Protein AF-A0A327J446-F1 (afdb_monomer_lite)

pLDDT: mean 86.11, std 11.55, range [43.25, 96.75]

Sequence (111 aa):
MDNKYVVGIKTKDLNFCSLANLAILLNKMDIEKHPVALDLKEVESVTEDFFTFIKNFSETTKLTLLNIPSELFALLNLRRYDKNVKMFNNNLDFIQDKHELVNRKFHIVHQ

Secondary structure (DSSP, 8-state):
----EEEE---SEE-HHHHHHHHHHHHTS-TTTS-EEEE-TT--EE-HHHHHHHHHHHHHS--EEES--HHHHHHHHHTTGGGTSEEESSHHHHHHT-S----S-------

Foldseek 3Di:
DAAAEEAEDPDQEADPVNLVVVVVVVVVDPQVRHPYEYECQNHNYYDPVVVVSLVVCLVVGQYEYECDDPVRVVVCVVVPVLVRYWYYDDDVCVVVVHDTDRCPDDDDDDD

Radius of gyration: 13.8 Å; chains: 1; bounding box: 35×44×25 Å

Structure (mmCIF, N/CA/C/O backbone):
data_AF-A0A327J446-F1
#
_entry.id   AF-A0A327J446-F1
#
loop_
_atom_site.group_PDB
_atom_site.id
_atom_site.type_symbol
_atom_site.label_atom_id
_atom_site.label_alt_id
_atom_site.label_comp_id
_atom_site.label_asym_id
_atom_site.label_entity_id
_atom_site.label_seq_id
_atom_site.pdbx_PDB_ins_code
_atom_site.Cartn_x
_atom_site.Cartn_y
_atom_site.Cartn_z
_atom_site.occupancy
_atom_site.B_iso_or_equiv
_atom_site.auth_seq_id
_atom_site.auth_comp_id
_atom_site.auth_asym_id
_atom_site.auth_atom_id
_atom_site.pdbx_PDB_model_num
ATOM 1 N N . MET A 1 1 ? -21.359 2.851 9.839 1.00 51.09 1 MET A N 1
ATOM 2 C CA . MET A 1 1 ? -20.247 2.282 9.055 1.00 51.09 1 MET A CA 1
ATOM 3 C C . MET 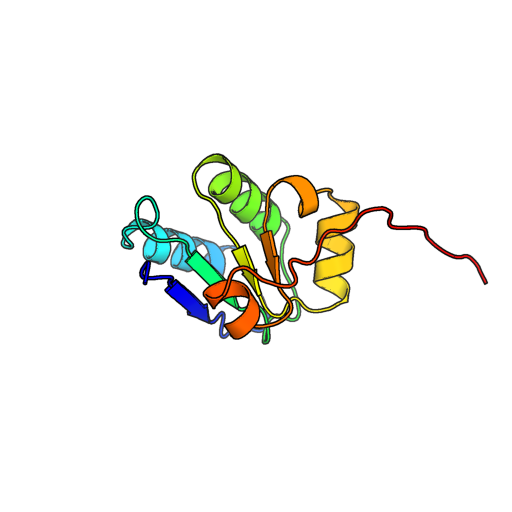A 1 1 ? -19.210 3.370 8.957 1.00 51.09 1 MET A C 1
ATOM 5 O O . MET A 1 1 ? -19.554 4.446 8.485 1.00 51.09 1 MET A O 1
ATOM 9 N N . ASP A 1 2 ? -18.005 3.131 9.460 1.00 63.78 2 ASP A N 1
ATOM 10 C CA . ASP A 1 2 ? -16.917 4.087 9.279 1.00 63.78 2 ASP A CA 1
ATOM 11 C C . ASP A 1 2 ? -16.604 4.170 7.787 1.00 63.78 2 ASP A C 1
ATOM 13 O O . ASP A 1 2 ? -16.398 3.141 7.137 1.00 63.78 2 ASP A O 1
ATOM 17 N N . ASN A 1 3 ? -16.617 5.380 7.226 1.00 79.38 3 ASN A N 1
ATOM 18 C CA . ASN A 1 3 ? -16.215 5.573 5.840 1.00 79.38 3 ASN A CA 1
ATOM 19 C C . ASN A 1 3 ? -14.736 5.180 5.723 1.00 79.38 3 ASN A C 1
ATOM 21 O O . ASN A 1 3 ? -13.875 5.786 6.361 1.00 79.38 3 ASN A O 1
ATOM 25 N N . LYS A 1 4 ? -14.462 4.129 4.947 1.00 88.44 4 LYS A N 1
ATOM 26 C CA . LYS A 1 4 ? -13.120 3.663 4.592 1.00 88.44 4 LYS A CA 1
ATOM 27 C C . LYS A 1 4 ? -12.879 3.987 3.124 1.00 88.44 4 LYS A C 1
ATOM 29 O O . LYS A 1 4 ? -13.760 3.750 2.296 1.00 88.44 4 LYS A O 1
ATOM 34 N N . TYR A 1 5 ? -11.697 4.493 2.797 1.00 89.94 5 TYR A N 1
ATOM 35 C CA . TYR A 1 5 ? -11.325 4.792 1.418 1.00 89.94 5 TYR A CA 1
ATOM 36 C C . TYR A 1 5 ? -10.422 3.705 0.846 1.00 89.94 5 TYR A C 1
ATOM 38 O O . TYR A 1 5 ? -9.534 3.194 1.527 1.00 89.94 5 TYR A O 1
ATOM 46 N N . VAL A 1 6 ? -10.627 3.390 -0.430 1.00 92.69 6 VAL A N 1
ATOM 47 C CA . VAL A 1 6 ? -9.729 2.537 -1.209 1.00 92.69 6 VAL A CA 1
ATOM 48 C C . VAL A 1 6 ? -9.223 3.345 -2.394 1.00 92.69 6 VAL A C 1
ATOM 50 O O . VAL A 1 6 ? -10.014 3.828 -3.203 1.00 92.69 6 VAL A O 1
ATOM 53 N N . VAL A 1 7 ? -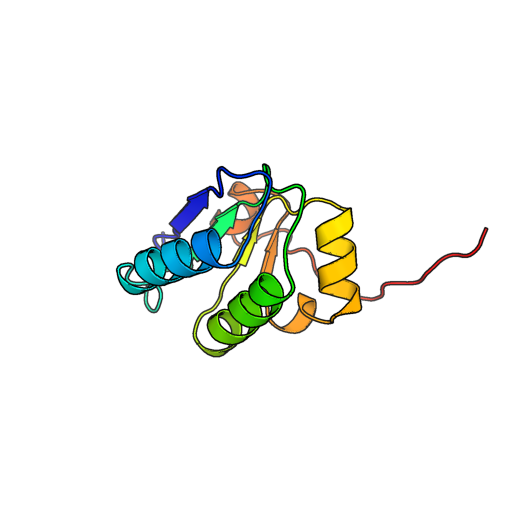7.906 3.495 -2.488 1.00 93.25 7 VAL A N 1
ATOM 54 C CA . VAL A 1 7 ? -7.224 4.175 -3.589 1.00 93.25 7 VAL A CA 1
ATOM 55 C C . VAL A 1 7 ? -6.616 3.113 -4.495 1.00 93.25 7 VAL A C 1
ATOM 57 O O . VAL A 1 7 ? -5.701 2.395 -4.100 1.00 93.25 7 VAL A O 1
ATOM 60 N N . GLY A 1 8 ? -7.142 3.002 -5.714 1.00 95.00 8 GLY A N 1
ATOM 61 C CA . GLY A 1 8 ? -6.619 2.085 -6.723 1.00 95.00 8 GLY A CA 1
ATOM 62 C C . GLY A 1 8 ? -5.356 2.625 -7.378 1.00 95.00 8 GLY A C 1
ATOM 63 O O . GLY A 1 8 ? -5.404 3.676 -8.017 1.00 95.00 8 GLY A O 1
ATOM 64 N N . ILE A 1 9 ? -4.247 1.894 -7.274 1.00 95.81 9 ILE A N 1
ATOM 65 C CA . ILE A 1 9 ? -3.009 2.232 -7.974 1.00 95.81 9 ILE A CA 1
ATOM 66 C C . ILE A 1 9 ? -3.061 1.637 -9.383 1.00 95.81 9 ILE A C 1
ATOM 68 O O . ILE A 1 9 ? -3.010 0.424 -9.560 1.00 95.81 9 ILE A O 1
ATOM 72 N N . LYS A 1 10 ? -3.196 2.509 -10.388 1.00 94.19 10 LYS A N 1
ATOM 73 C CA . LYS A 1 10 ? -3.356 2.154 -11.811 1.00 94.19 10 LYS A CA 1
ATOM 74 C C . LYS A 1 10 ? -2.059 2.350 -12.593 1.00 94.19 10 LYS A C 1
ATOM 76 O O . LYS A 1 10 ? -2.021 3.050 -13.601 1.00 94.19 10 LYS A O 1
ATOM 81 N N . THR A 1 11 ? -0.972 1.799 -12.066 1.00 93.44 11 THR A N 1
ATOM 82 C CA . THR A 1 11 ? 0.341 1.786 -12.719 1.00 93.44 11 THR A CA 1
ATOM 83 C C . THR A 1 11 ? 1.048 0.479 -12.413 1.00 93.44 11 THR A C 1
ATOM 85 O O . THR A 1 11 ? 0.933 -0.032 -11.300 1.00 93.44 11 THR A O 1
ATOM 88 N N . LYS A 1 12 ? 1.811 -0.015 -13.390 1.00 94.56 12 LYS A N 1
ATOM 89 C CA . LYS A 1 12 ? 2.713 -1.154 -13.208 1.00 94.56 12 LYS A CA 1
ATOM 90 C C . LYS A 1 12 ? 3.926 -0.786 -12.363 1.00 94.56 12 LYS A C 1
ATOM 92 O O . LYS A 1 12 ? 4.339 -1.570 -11.518 1.00 94.56 12 LYS A O 1
ATOM 97 N N . ASP A 1 13 ? 4.436 0.432 -12.529 1.00 94.69 13 ASP A N 1
ATOM 98 C CA . ASP A 1 13 ? 5.644 0.893 -11.849 1.00 94.69 13 ASP A CA 1
ATOM 99 C C . ASP A 1 13 ? 5.325 2.046 -10.890 1.00 94.69 13 ASP A C 1
ATOM 101 O O . ASP A 1 13 ? 4.861 3.124 -11.293 1.00 94.69 13 ASP A O 1
ATOM 105 N N . LEU A 1 14 ? 5.584 1.827 -9.600 1.00 94.56 14 LEU A N 1
ATOM 106 C CA . LEU A 1 14 ? 5.511 2.851 -8.556 1.00 94.56 14 LEU A CA 1
ATOM 107 C C . LEU A 1 14 ? 6.895 3.477 -8.348 1.00 94.56 14 LEU A C 1
ATOM 109 O O . LEU A 1 14 ? 7.702 3.008 -7.546 1.00 94.56 14 LEU A O 1
ATOM 113 N N . ASN A 1 15 ? 7.148 4.554 -9.089 1.00 93.75 15 ASN A N 1
ATOM 114 C CA . ASN A 1 15 ? 8.354 5.375 -8.984 1.00 93.75 15 ASN A CA 1
ATOM 115 C C . ASN A 1 15 ? 8.119 6.643 -8.142 1.00 93.75 15 ASN A C 1
ATOM 117 O O . ASN A 1 15 ? 6.997 6.936 -7.722 1.00 93.75 15 ASN A O 1
ATOM 121 N N . PHE A 1 16 ? 9.179 7.431 -7.948 1.00 92.94 16 PHE A N 1
ATOM 122 C CA . PHE A 1 16 ? 9.143 8.680 -7.185 1.00 92.94 16 PHE A CA 1
ATOM 123 C C . PHE A 1 16 ? 8.004 9.631 -7.598 1.00 92.94 16 PHE A C 1
ATOM 125 O O . PHE A 1 16 ? 7.276 10.126 -6.740 1.00 92.94 16 PHE A O 1
ATOM 132 N N . CYS A 1 17 ? 7.800 9.864 -8.899 1.00 92.44 17 CYS A N 1
ATOM 133 C CA . CYS A 1 17 ? 6.759 10.775 -9.385 1.00 92.44 17 CYS A CA 1
ATOM 134 C C . CYS A 1 17 ? 5.350 10.274 -9.036 1.00 92.44 17 CYS A C 1
ATOM 136 O O . CYS A 1 17 ? 4.507 11.053 -8.585 1.00 92.44 17 CYS A O 1
ATOM 138 N N . SER A 1 18 ? 5.097 8.972 -9.199 1.00 93.81 18 SER A N 1
ATOM 139 C CA . SER A 1 18 ? 3.826 8.348 -8.813 1.00 93.81 18 SER A CA 1
ATOM 140 C C . SER A 1 18 ? 3.567 8.485 -7.311 1.00 93.81 18 SER A C 1
ATOM 142 O O . SER A 1 18 ? 2.455 8.820 -6.902 1.00 93.81 18 SER A O 1
ATOM 144 N N . LEU A 1 19 ? 4.601 8.289 -6.489 1.00 94.50 19 LEU A N 1
ATOM 145 C CA . LEU A 1 19 ? 4.515 8.402 -5.031 1.00 94.50 19 LEU A CA 1
ATOM 146 C C . LEU A 1 19 ? 4.309 9.845 -4.565 1.00 94.50 19 LEU A C 1
ATOM 148 O O . LEU A 1 19 ? 3.523 10.078 -3.650 1.00 94.50 19 LEU A O 1
ATOM 152 N N . ALA A 1 20 ? 4.948 10.821 -5.213 1.00 93.25 20 ALA A N 1
ATOM 153 C CA . ALA A 1 20 ? 4.737 12.238 -4.926 1.00 93.25 20 ALA A CA 1
ATOM 154 C C . ALA A 1 20 ? 3.284 12.655 -5.205 1.00 93.25 20 ALA A C 1
ATOM 156 O O . ALA A 1 20 ? 2.644 13.300 -4.373 1.00 93.25 20 ALA A O 1
ATOM 157 N N . ASN A 1 21 ? 2.727 12.222 -6.340 1.00 92.94 21 ASN A N 1
ATOM 158 C CA . ASN A 1 21 ? 1.322 12.464 -6.672 1.00 92.94 21 ASN A CA 1
ATOM 159 C C . ASN A 1 21 ? 0.374 11.793 -5.672 1.00 92.94 21 ASN A C 1
ATOM 161 O O . ASN A 1 21 ? -0.606 12.406 -5.243 1.00 92.94 21 ASN A O 1
ATOM 165 N N . LEU A 1 22 ? 0.681 10.558 -5.266 1.00 92.88 22 LEU A N 1
ATOM 166 C CA . LEU A 1 22 ? -0.088 9.850 -4.249 1.00 92.88 22 LEU A CA 1
ATOM 167 C C . LEU A 1 22 ? -0.036 10.578 -2.898 1.00 92.88 22 LEU A C 1
ATOM 169 O O . LEU A 1 22 ? -1.077 10.751 -2.274 1.00 92.88 22 LEU A O 1
ATOM 173 N N . ALA A 1 23 ? 1.129 11.073 -2.472 1.00 91.50 23 ALA A N 1
ATOM 174 C CA . ALA A 1 23 ? 1.263 11.846 -1.237 1.00 91.50 23 ALA A CA 1
ATOM 175 C C . ALA A 1 23 ? 0.389 13.111 -1.256 1.00 91.50 23 ALA A C 1
ATOM 177 O O . ALA A 1 23 ? -0.317 13.395 -0.291 1.00 91.50 23 ALA A O 1
ATOM 178 N N . ILE A 1 24 ? 0.383 13.846 -2.376 1.00 91.62 24 ILE A N 1
ATOM 179 C CA . ILE A 1 24 ? -0.463 15.036 -2.555 1.00 91.62 24 ILE A CA 1
ATOM 180 C C . ILE A 1 24 ? -1.948 14.668 -2.473 1.00 91.62 24 ILE A C 1
ATOM 182 O O . ILE A 1 24 ? -2.726 15.418 -1.882 1.00 91.62 24 ILE A O 1
ATOM 186 N N . LEU A 1 25 ? -2.353 13.541 -3.065 1.00 91.12 25 LEU A N 1
ATOM 187 C CA . LEU A 1 25 ? -3.730 13.058 -2.990 1.00 91.12 25 LEU A CA 1
ATOM 188 C C . LEU A 1 25 ? -4.114 12.709 -1.549 1.00 91.12 25 LEU A C 1
ATOM 190 O O . LEU A 1 25 ? -5.132 13.196 -1.067 1.00 91.12 25 LEU A O 1
ATOM 194 N N . LEU A 1 26 ? -3.293 11.914 -0.859 1.00 89.38 26 LEU A N 1
ATOM 195 C CA . LEU A 1 26 ? -3.559 11.494 0.516 1.00 89.38 26 LEU A CA 1
ATOM 196 C C . LEU A 1 26 ? -3.621 12.690 1.473 1.00 89.38 26 LEU A C 1
ATOM 198 O O . LEU A 1 26 ? -4.522 12.744 2.298 1.00 89.38 26 LEU A O 1
ATOM 202 N N . ASN A 1 27 ? -2.762 13.698 1.306 1.00 87.19 27 ASN A N 1
ATOM 203 C CA . ASN A 1 27 ? -2.795 14.920 2.122 1.00 87.19 27 ASN A CA 1
ATOM 204 C C . ASN A 1 27 ? -4.067 15.761 1.931 1.00 87.19 27 ASN A C 1
ATOM 206 O O . ASN A 1 27 ? -4.384 16.597 2.772 1.00 87.19 27 ASN A O 1
ATOM 210 N N . LYS A 1 28 ? -4.787 15.581 0.818 1.00 88.62 28 LYS A N 1
ATOM 211 C CA . LYS A 1 28 ? -6.085 16.232 0.575 1.00 88.62 28 LYS A CA 1
ATOM 212 C C . LYS A 1 28 ? -7.261 15.424 1.123 1.00 88.62 28 LYS A C 1
ATOM 214 O O . LYS A 1 28 ? -8.390 15.905 1.084 1.00 88.62 28 LYS A O 1
ATOM 219 N N . MET A 1 29 ? -7.019 14.197 1.573 1.00 86.50 29 MET A N 1
ATOM 220 C CA . MET A 1 29 ? -8.030 13.326 2.155 1.00 86.50 29 MET A CA 1
ATOM 221 C C . MET A 1 29 ? -8.001 13.455 3.684 1.00 86.50 29 MET A C 1
ATOM 223 O O . MET A 1 29 ? -6.941 13.616 4.281 1.00 86.50 29 MET A O 1
ATOM 227 N N . ASP A 1 30 ? -9.161 13.323 4.334 1.00 83.94 30 ASP A N 1
ATOM 228 C CA . ASP A 1 30 ? -9.295 13.295 5.803 1.00 83.94 30 ASP A CA 1
ATOM 229 C C . ASP A 1 30 ? -8.811 11.936 6.374 1.00 83.94 30 ASP A C 1
ATOM 231 O O . ASP A 1 30 ? -9.547 11.205 7.043 1.00 83.94 30 ASP A O 1
ATOM 235 N N . ILE A 1 31 ? -7.562 11.560 6.074 1.00 82.12 31 ILE A N 1
ATOM 236 C CA . ILE A 1 31 ? -6.972 10.242 6.378 1.00 82.12 31 ILE A CA 1
ATOM 237 C C . ILE A 1 31 ? -6.780 9.987 7.878 1.00 82.12 31 ILE A C 1
ATOM 239 O O . ILE A 1 31 ? -6.678 8.840 8.307 1.00 82.12 31 ILE A O 1
ATOM 243 N N . GLU A 1 32 ? -6.783 11.046 8.687 1.00 78.94 32 GLU A N 1
ATOM 244 C CA . GLU A 1 32 ? -6.776 10.954 10.151 1.00 78.94 32 GLU A CA 1
ATOM 245 C C . GLU A 1 32 ? -8.120 10.462 10.708 1.00 78.94 32 GLU A C 1
ATOM 247 O O . GLU A 1 32 ? -8.169 9.816 11.754 1.00 78.94 32 GLU A O 1
ATOM 252 N N . LYS A 1 33 ? -9.221 10.750 10.002 1.00 82.88 33 LYS A N 1
ATOM 253 C CA . LYS A 1 33 ? -10.586 10.379 10.412 1.00 82.88 33 LYS A CA 1
ATOM 254 C C . LYS A 1 33 ? -11.061 9.092 9.750 1.00 82.88 33 LYS A C 1
ATOM 256 O O . LYS A 1 33 ? -11.918 8.398 10.295 1.00 82.88 33 LYS A O 1
ATOM 261 N N . HIS A 1 34 ? -10.526 8.785 8.572 1.00 85.25 34 HIS A N 1
ATOM 262 C CA . HIS A 1 34 ? -10.995 7.697 7.727 1.00 85.25 34 HIS A CA 1
ATOM 263 C C . HIS A 1 34 ? -9.832 6.803 7.294 1.00 85.25 34 HIS A C 1
ATOM 265 O O . HIS A 1 34 ? -8.937 7.278 6.594 1.00 85.25 34 HIS A O 1
ATOM 271 N N . PRO A 1 35 ? -9.844 5.503 7.648 1.00 87.38 35 PRO A N 1
ATOM 272 C CA . PRO A 1 35 ? -8.817 4.574 7.199 1.00 87.38 35 PRO A CA 1
ATOM 273 C C . PRO A 1 35 ? -8.729 4.539 5.672 1.00 87.38 35 PRO A C 1
ATOM 275 O O . PRO A 1 35 ? -9.751 4.434 4.984 1.00 87.38 35 PRO A O 1
ATOM 278 N N . VAL A 1 36 ? -7.503 4.580 5.155 1.00 89.75 36 VAL A N 1
ATOM 279 C CA . VAL A 1 36 ? -7.217 4.492 3.722 1.00 89.75 36 VAL A CA 1
ATOM 280 C C . VAL A 1 36 ? -6.441 3.222 3.425 1.00 89.75 36 VAL A C 1
ATOM 282 O O . VAL A 1 36 ? -5.483 2.880 4.123 1.00 89.75 36 VAL A O 1
ATOM 285 N N . ALA A 1 37 ? -6.844 2.551 2.353 1.00 93.50 37 ALA A N 1
ATOM 286 C CA . ALA A 1 37 ? -6.123 1.427 1.801 1.00 93.50 37 ALA A CA 1
ATOM 287 C C . ALA A 1 37 ? -5.657 1.699 0.366 1.00 93.50 37 ALA A C 1
ATOM 289 O O . ALA A 1 37 ? -6.388 2.296 -0.426 1.00 93.50 37 ALA A O 1
ATOM 290 N N . LEU A 1 38 ? -4.452 1.242 0.032 1.00 95.19 38 LEU A N 1
ATOM 291 C CA . LEU A 1 38 ? -3.898 1.272 -1.320 1.00 95.19 38 LEU A CA 1
ATOM 292 C C . LEU A 1 38 ? -4.084 -0.099 -1.963 1.00 95.19 38 LEU A C 1
ATOM 294 O O . LEU A 1 38 ? -3.566 -1.094 -1.461 1.00 95.19 38 LEU A O 1
ATOM 298 N N . ASP A 1 39 ? -4.816 -0.153 -3.068 1.00 96.75 39 ASP A N 1
ATOM 299 C CA . ASP A 1 39 ? -4.985 -1.366 -3.864 1.00 96.75 39 ASP A CA 1
ATOM 300 C C . ASP A 1 39 ? -3.862 -1.461 -4.904 1.00 96.75 39 ASP A C 1
ATOM 302 O O . ASP A 1 39 ? -3.784 -0.640 -5.821 1.00 96.75 39 ASP A O 1
ATOM 306 N N . LEU A 1 40 ? -2.982 -2.452 -4.721 1.00 96.62 40 LEU A N 1
ATOM 307 C CA . LEU A 1 40 ? -1.755 -2.655 -5.494 1.00 96.62 40 LEU A CA 1
ATOM 308 C C . LEU A 1 40 ? -1.900 -3.709 -6.600 1.00 96.62 40 LEU A C 1
ATOM 310 O O . LEU A 1 40 ? -0.892 -4.136 -7.156 1.00 96.62 40 LEU A O 1
ATOM 314 N N . LYS A 1 41 ? -3.127 -4.123 -6.941 1.00 96.25 41 LYS A N 1
ATOM 315 C CA . LYS A 1 41 ? -3.385 -5.226 -7.884 1.00 96.25 41 LYS A CA 1
ATOM 316 C C . LYS A 1 41 ? -2.657 -5.106 -9.230 1.00 96.25 41 LYS A C 1
ATOM 318 O O . LYS A 1 41 ? -2.349 -6.123 -9.842 1.00 96.25 41 LYS A O 1
ATOM 323 N N . GLU A 1 42 ? -2.450 -3.885 -9.717 1.00 95.75 42 GLU A N 1
ATOM 324 C CA . GLU A 1 42 ? -1.828 -3.614 -11.023 1.00 95.75 42 GLU A CA 1
ATOM 325 C C . GLU A 1 42 ? -0.337 -3.277 -10.935 1.00 95.75 42 GLU A C 1
ATOM 327 O O . GLU A 1 42 ? 0.294 -3.090 -11.972 1.00 95.75 42 GLU A O 1
ATOM 332 N N . VAL A 1 43 ? 0.224 -3.203 -9.727 1.00 95.94 43 VAL A N 1
ATOM 333 C CA . VAL A 1 43 ? 1.640 -2.904 -9.512 1.00 95.94 43 VAL A CA 1
ATOM 334 C C . VAL A 1 43 ? 2.457 -4.161 -9.781 1.00 95.94 43 VAL A C 1
ATOM 336 O O . VAL A 1 43 ? 2.172 -5.226 -9.250 1.00 95.94 43 VAL A O 1
ATOM 339 N N . GLU A 1 44 ? 3.499 -4.032 -10.586 1.00 93.88 44 GLU A N 1
ATOM 340 C CA . GLU A 1 44 ? 4.462 -5.090 -10.892 1.00 93.88 44 GLU A CA 1
ATOM 341 C C . GLU A 1 44 ? 5.828 -4.767 -10.269 1.00 93.88 44 GLU A C 1
ATOM 343 O O . GLU A 1 44 ? 6.523 -5.675 -9.820 1.00 93.88 44 GLU A O 1
ATOM 348 N N . SER A 1 45 ? 6.196 -3.483 -10.163 1.00 93.00 45 SER A N 1
ATOM 349 C CA . SER A 1 45 ? 7.475 -3.061 -9.589 1.00 93.00 45 SER A CA 1
ATOM 350 C C . SER A 1 45 ? 7.375 -1.801 -8.717 1.00 93.00 45 SER A C 1
ATOM 352 O O . SER A 1 45 ? 6.489 -0.953 -8.876 1.00 93.00 45 SER A O 1
ATOM 354 N N . VAL A 1 46 ? 8.304 -1.678 -7.765 1.00 94.69 46 VAL A N 1
ATOM 355 C CA . VAL A 1 46 ? 8.422 -0.533 -6.849 1.00 94.69 46 VAL A CA 1
ATOM 356 C C . VAL A 1 46 ? 9.886 -0.113 -6.701 1.00 94.69 46 VAL A C 1
ATOM 358 O O . VAL A 1 46 ? 10.784 -0.952 -6.779 1.00 94.69 46 VAL A O 1
ATOM 361 N N . THR A 1 47 ? 10.139 1.173 -6.443 1.00 94.12 47 THR A N 1
ATOM 362 C CA . THR A 1 47 ? 11.477 1.674 -6.071 1.00 94.12 47 THR A CA 1
ATOM 363 C C . THR A 1 47 ? 11.678 1.694 -4.550 1.00 94.12 47 THR A C 1
ATOM 365 O O . THR A 1 47 ? 10.739 1.497 -3.779 1.00 94.12 47 THR A O 1
ATOM 368 N N . GLU A 1 48 ? 12.901 1.975 -4.085 1.00 91.44 48 GLU A N 1
ATOM 369 C CA . GLU A 1 48 ? 13.190 2.197 -2.653 1.00 91.44 48 GLU A CA 1
ATOM 370 C C . GLU A 1 48 ? 12.310 3.284 -2.017 1.00 91.44 48 GLU A C 1
ATOM 372 O O . GLU A 1 48 ? 11.933 3.199 -0.843 1.00 91.44 48 GLU A O 1
ATOM 377 N N . ASP A 1 49 ? 11.923 4.282 -2.812 1.00 93.75 49 ASP A N 1
ATOM 378 C CA . ASP A 1 49 ? 11.060 5.375 -2.373 1.00 93.75 49 ASP A CA 1
ATOM 379 C C . ASP A 1 49 ? 9.700 4.871 -1.890 1.00 93.75 49 ASP A C 1
ATOM 381 O O . ASP A 1 49 ? 9.124 5.465 -0.983 1.00 93.75 49 ASP A O 1
ATOM 385 N N . PHE A 1 50 ? 9.195 3.758 -2.432 1.00 94.00 50 PHE A N 1
ATOM 386 C CA . PHE A 1 50 ? 7.934 3.161 -1.990 1.00 94.00 50 PHE A CA 1
ATOM 387 C C . PHE A 1 50 ? 8.009 2.707 -0.532 1.00 94.00 50 PHE A C 1
ATOM 389 O O . PHE A 1 50 ? 7.094 2.960 0.249 1.00 94.00 50 PHE A O 1
ATOM 396 N N . PHE A 1 51 ? 9.115 2.082 -0.133 1.00 91.31 51 PHE A N 1
ATOM 397 C CA . PHE A 1 51 ? 9.297 1.636 1.247 1.00 91.31 51 PHE A CA 1
ATOM 398 C C . PHE A 1 51 ? 9.437 2.828 2.196 1.00 91.31 51 PHE A C 1
ATOM 400 O O . PHE A 1 51 ? 8.830 2.836 3.266 1.00 91.31 51 PHE A O 1
ATOM 407 N N . THR A 1 52 ? 10.165 3.866 1.776 1.00 89.56 52 THR A N 1
ATOM 408 C CA . THR A 1 52 ? 10.266 5.127 2.528 1.00 89.56 52 THR A CA 1
ATOM 409 C C . THR A 1 52 ? 8.900 5.799 2.671 1.00 89.56 52 THR A C 1
ATOM 411 O O . THR A 1 52 ? 8.523 6.215 3.765 1.00 89.56 52 THR A O 1
ATOM 414 N N . PHE A 1 53 ? 8.123 5.847 1.588 1.00 90.75 53 PHE A N 1
ATOM 415 C CA . PHE A 1 53 ? 6.762 6.368 1.572 1.00 90.75 53 PHE A CA 1
ATOM 416 C C . PHE A 1 53 ? 5.871 5.613 2.564 1.00 90.75 53 PHE A C 1
ATOM 418 O O . PHE A 1 53 ? 5.262 6.231 3.434 1.00 90.75 53 PHE A O 1
ATOM 425 N N . ILE A 1 54 ? 5.846 4.280 2.491 1.00 89.38 54 ILE A N 1
ATOM 426 C CA . ILE A 1 54 ? 5.052 3.453 3.400 1.00 89.38 54 ILE A CA 1
ATOM 427 C C . ILE A 1 54 ? 5.462 3.671 4.849 1.00 89.38 54 ILE A C 1
ATOM 429 O O . ILE A 1 54 ? 4.586 3.814 5.697 1.00 89.38 54 ILE A O 1
ATOM 433 N N . LYS A 1 55 ? 6.765 3.731 5.140 1.00 86.31 55 LYS A N 1
ATOM 434 C CA . LYS A 1 55 ? 7.258 3.988 6.493 1.00 86.31 55 LYS A CA 1
ATOM 435 C C . LYS A 1 55 ? 6.690 5.298 7.043 1.00 86.31 55 LYS A C 1
ATOM 437 O O . LYS A 1 55 ? 6.031 5.283 8.081 1.00 86.31 55 LYS A O 1
ATOM 442 N N . ASN A 1 56 ? 6.868 6.391 6.304 1.00 85.44 56 ASN A N 1
ATOM 443 C CA . ASN A 1 56 ? 6.441 7.729 6.718 1.00 85.44 56 ASN A CA 1
ATOM 444 C C . ASN A 1 56 ? 4.921 7.810 6.934 1.00 85.44 56 ASN A C 1
ATOM 446 O O . ASN A 1 56 ? 4.453 8.423 7.895 1.00 85.44 56 ASN A O 1
ATOM 450 N N . PHE A 1 57 ? 4.142 7.162 6.065 1.00 81.62 57 PHE A N 1
ATOM 451 C CA . PHE A 1 57 ? 2.690 7.114 6.217 1.00 81.62 57 PHE A CA 1
ATOM 452 C C . PHE A 1 57 ? 2.254 6.180 7.343 1.00 81.62 57 PHE A C 1
ATOM 454 O O . PHE A 1 57 ? 1.312 6.520 8.041 1.00 81.62 57 PHE A O 1
ATOM 461 N N . SER A 1 58 ? 2.927 5.053 7.576 1.00 76.81 58 SER A N 1
ATOM 462 C CA . SER A 1 58 ? 2.571 4.120 8.657 1.00 76.81 58 SER A CA 1
ATOM 463 C C . SER A 1 58 ? 2.783 4.702 10.058 1.00 76.81 58 SER A C 1
ATOM 465 O O . SER A 1 58 ? 2.044 4.377 10.983 1.00 76.81 58 SER A O 1
ATOM 467 N N . GLU A 1 59 ? 3.767 5.592 10.215 1.00 73.69 59 GLU A N 1
ATOM 468 C CA . GLU A 1 59 ? 4.044 6.276 11.483 1.00 73.69 59 GLU A CA 1
ATOM 469 C C . GLU A 1 59 ? 2.973 7.325 11.824 1.00 73.69 59 GLU A C 1
ATOM 471 O O . GLU A 1 59 ? 2.730 7.608 12.996 1.00 73.69 59 GLU A O 1
ATOM 476 N N . THR A 1 60 ? 2.315 7.887 10.808 1.00 69.50 60 THR A N 1
ATOM 477 C CA . THR A 1 60 ? 1.355 8.994 10.951 1.00 69.50 60 THR A CA 1
ATOM 478 C C . THR A 1 60 ? -0.096 8.563 10.746 1.00 69.50 60 THR A C 1
ATOM 480 O O . THR A 1 60 ? -1.016 9.178 11.279 1.00 69.50 60 THR A O 1
ATOM 483 N N . THR A 1 61 ? -0.324 7.481 10.003 1.00 66.38 61 THR A N 1
ATOM 484 C CA . THR A 1 61 ? -1.639 7.006 9.572 1.00 66.38 61 THR A CA 1
ATOM 485 C C . THR A 1 61 ? -1.674 5.483 9.533 1.00 66.38 61 THR A C 1
ATOM 487 O O . THR A 1 61 ? -0.679 4.818 9.257 1.00 66.38 61 THR A O 1
ATOM 490 N N . LYS A 1 62 ? -2.846 4.888 9.779 1.00 72.12 62 LYS A N 1
ATOM 491 C CA . LYS A 1 62 ? -3.041 3.431 9.675 1.00 72.12 62 LYS A CA 1
ATOM 492 C C . LYS A 1 62 ? -3.163 2.997 8.208 1.00 72.12 62 LYS A C 1
ATOM 494 O O . LYS A 1 62 ? -4.203 2.475 7.800 1.00 72.12 62 LYS A O 1
ATOM 499 N N . LEU A 1 63 ? -2.126 3.259 7.409 1.00 86.38 63 LEU A N 1
ATOM 500 C CA . LEU A 1 63 ? -2.077 2.885 5.999 1.00 86.38 63 LEU A CA 1
ATOM 501 C C . LEU A 1 63 ? -2.256 1.370 5.861 1.00 86.38 63 LEU A C 1
ATOM 503 O O . LEU A 1 63 ? -1.611 0.581 6.554 1.00 86.38 63 LEU A O 1
ATOM 507 N N . THR A 1 64 ? -3.149 0.975 4.962 1.00 92.38 64 THR A N 1
ATOM 508 C CA . THR A 1 64 ? -3.429 -0.427 4.653 1.00 92.38 64 THR A CA 1
ATOM 509 C C . THR A 1 64 ? -3.056 -0.726 3.203 1.00 92.38 64 THR A C 1
ATOM 511 O O . THR A 1 64 ? -3.246 0.117 2.330 1.00 92.38 64 THR A O 1
ATOM 514 N N . LEU A 1 65 ? -2.551 -1.924 2.918 1.00 94.88 65 LEU A N 1
ATOM 515 C CA . LEU A 1 65 ? -2.294 -2.395 1.555 1.00 94.88 65 LEU A CA 1
ATOM 516 C C . LEU A 1 65 ? -3.240 -3.538 1.189 1.00 94.88 65 LEU A C 1
ATOM 518 O O . LEU A 1 65 ? -3.477 -4.436 1.997 1.00 94.88 65 LEU A O 1
ATOM 522 N N . LEU A 1 66 ? -3.751 -3.520 -0.039 1.00 96.56 66 LEU A N 1
ATOM 523 C CA . LEU A 1 66 ? -4.664 -4.527 -0.578 1.00 96.56 66 LEU A CA 1
ATOM 524 C C . LEU A 1 66 ? -4.091 -5.146 -1.848 1.00 96.56 66 LEU A C 1
ATOM 526 O O . LEU A 1 66 ? -3.369 -4.482 -2.591 1.00 96.56 66 LEU A O 1
ATOM 530 N N . ASN A 1 67 ? -4.475 -6.397 -2.113 1.00 96.06 67 ASN A N 1
ATOM 531 C CA . ASN A 1 67 ? -4.180 -7.109 -3.362 1.00 96.06 67 ASN A CA 1
ATOM 532 C C . ASN A 1 67 ? -2.686 -7.054 -3.741 1.00 96.06 67 ASN A C 1
ATOM 534 O O . ASN A 1 67 ? -2.331 -6.775 -4.884 1.00 96.06 67 ASN A O 1
ATOM 538 N N . ILE A 1 68 ? -1.809 -7.272 -2.759 1.00 94.56 68 ILE A N 1
ATOM 539 C CA . ILE A 1 68 ? -0.360 -7.125 -2.921 1.00 94.56 68 ILE A CA 1
ATOM 540 C C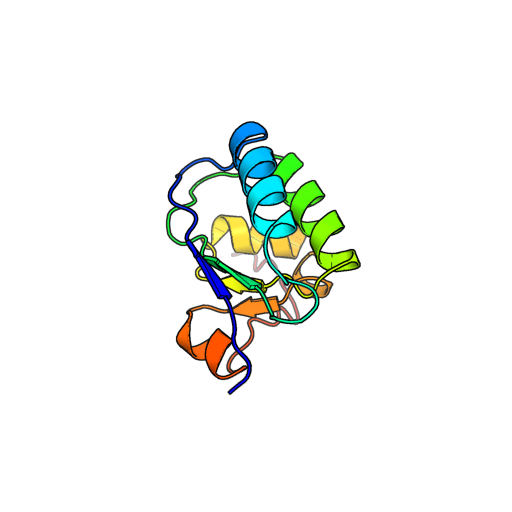 . ILE A 1 68 ? 0.172 -8.270 -3.803 1.00 94.56 68 ILE A C 1
ATOM 542 O O . ILE A 1 68 ? -0.049 -9.437 -3.464 1.00 94.56 68 ILE A O 1
ATOM 546 N N . PRO A 1 69 ? 0.913 -7.979 -4.887 1.00 93.19 69 PRO A N 1
ATOM 547 C CA . PRO A 1 69 ? 1.617 -9.000 -5.659 1.00 93.19 69 PRO A CA 1
ATOM 548 C C . PRO A 1 69 ? 2.547 -9.833 -4.772 1.00 93.19 69 PRO A C 1
ATOM 550 O O . PRO A 1 69 ? 3.199 -9.300 -3.874 1.00 93.19 69 PRO A O 1
ATOM 553 N N . SER A 1 70 ? 2.651 -11.138 -5.027 1.00 90.06 70 SER A N 1
ATOM 554 C CA . SER A 1 70 ? 3.366 -12.075 -4.145 1.00 90.06 70 SER A CA 1
ATOM 555 C C . SER A 1 70 ? 4.837 -11.705 -3.921 1.00 90.06 70 SER A C 1
ATOM 557 O O . SER A 1 70 ? 5.333 -11.811 -2.800 1.00 90.06 70 SER A O 1
ATOM 559 N N . GLU A 1 71 ? 5.521 -11.226 -4.962 1.00 90.12 71 GLU A N 1
ATOM 560 C CA . GLU A 1 71 ? 6.914 -10.767 -4.877 1.00 90.12 71 GLU A CA 1
ATOM 561 C C . GLU A 1 71 ? 7.047 -9.528 -3.984 1.00 90.12 71 GLU A C 1
ATOM 563 O O . GLU A 1 71 ? 7.888 -9.489 -3.083 1.00 90.12 71 GLU A O 1
ATOM 568 N N . LEU A 1 72 ? 6.159 -8.544 -4.158 1.00 91.75 72 LEU A N 1
ATOM 569 C CA . LEU A 1 72 ? 6.128 -7.348 -3.320 1.00 91.75 72 LEU A CA 1
ATOM 570 C C . LEU A 1 72 ? 5.763 -7.685 -1.868 1.00 91.75 72 LEU A C 1
ATOM 572 O O . LEU A 1 72 ? 6.353 -7.139 -0.937 1.00 91.75 72 LEU A O 1
ATOM 576 N N . PHE A 1 73 ? 4.841 -8.627 -1.658 1.00 90.88 73 PHE A N 1
ATOM 577 C CA . PHE A 1 73 ? 4.504 -9.126 -0.329 1.00 90.88 73 PHE A CA 1
ATOM 578 C C . PHE A 1 73 ? 5.720 -9.773 0.345 1.00 90.88 73 PHE A C 1
ATOM 580 O O . PHE A 1 73 ? 6.011 -9.473 1.504 1.00 90.88 73 PHE A O 1
ATOM 587 N N . ALA A 1 74 ? 6.479 -10.610 -0.367 1.00 88.44 74 ALA A N 1
ATOM 588 C CA . ALA A 1 74 ? 7.715 -11.186 0.158 1.00 88.44 74 ALA A CA 1
ATOM 589 C C . ALA A 1 74 ? 8.740 -10.095 0.526 1.00 88.44 74 ALA A C 1
ATOM 591 O O . ALA A 1 74 ? 9.307 -10.137 1.618 1.00 88.44 74 ALA A O 1
ATOM 592 N N . LEU A 1 75 ? 8.922 -9.076 -0.323 1.00 89.25 75 LEU A N 1
ATOM 593 C CA . LEU A 1 75 ? 9.820 -7.945 -0.053 1.00 89.25 75 LEU A CA 1
ATOM 594 C C . LEU A 1 75 ? 9.408 -7.136 1.186 1.00 89.25 75 LEU A C 1
ATOM 596 O O . LEU A 1 75 ? 10.261 -6.812 2.016 1.00 89.25 75 LEU A O 1
ATOM 600 N N . LEU A 1 76 ? 8.115 -6.837 1.343 1.00 89.75 76 LEU A N 1
ATOM 601 C CA . LEU A 1 76 ? 7.580 -6.137 2.517 1.00 89.75 76 LEU A CA 1
ATOM 602 C C . LEU A 1 76 ? 7.861 -6.914 3.809 1.00 89.75 76 LEU A C 1
ATOM 604 O O . LEU A 1 76 ? 8.303 -6.326 4.798 1.00 89.75 76 LEU A O 1
ATOM 608 N N . ASN A 1 77 ? 7.673 -8.234 3.779 1.00 87.06 77 ASN A N 1
ATOM 609 C CA . ASN A 1 77 ? 7.940 -9.118 4.912 1.00 87.06 77 ASN A CA 1
ATOM 610 C C . ASN A 1 77 ? 9.433 -9.226 5.244 1.00 87.06 77 ASN A C 1
ATOM 612 O O . ASN A 1 77 ? 9.817 -9.114 6.408 1.00 87.06 77 ASN A O 1
ATOM 616 N N . LEU A 1 78 ? 10.298 -9.388 4.238 1.00 86.88 78 LEU A N 1
ATOM 617 C CA . LEU A 1 78 ? 11.754 -9.415 4.435 1.00 86.88 78 LEU A CA 1
ATOM 618 C C . LEU A 1 78 ? 12.262 -8.118 5.080 1.00 86.88 78 LEU A C 1
ATOM 620 O O . LEU A 1 78 ? 13.158 -8.146 5.925 1.00 86.88 78 LEU A O 1
ATOM 624 N N . ARG A 1 79 ? 11.646 -6.987 4.726 1.00 86.62 79 ARG A N 1
ATOM 625 C CA . ARG A 1 79 ? 11.947 -5.659 5.279 1.00 86.62 79 ARG A CA 1
ATOM 626 C C . ARG A 1 79 ? 11.187 -5.324 6.566 1.00 86.62 79 ARG A C 1
ATOM 628 O O . ARG A 1 79 ? 11.371 -4.234 7.100 1.00 86.62 79 ARG A O 1
ATOM 635 N N . ARG A 1 80 ? 10.392 -6.259 7.098 1.00 85.38 80 ARG A N 1
ATOM 636 C CA . ARG A 1 80 ? 9.630 -6.140 8.355 1.00 85.38 80 ARG A CA 1
ATOM 637 C C . ARG A 1 80 ? 8.545 -5.052 8.363 1.00 85.38 80 ARG A C 1
ATOM 639 O O . ARG A 1 80 ? 8.210 -4.525 9.425 1.00 85.38 8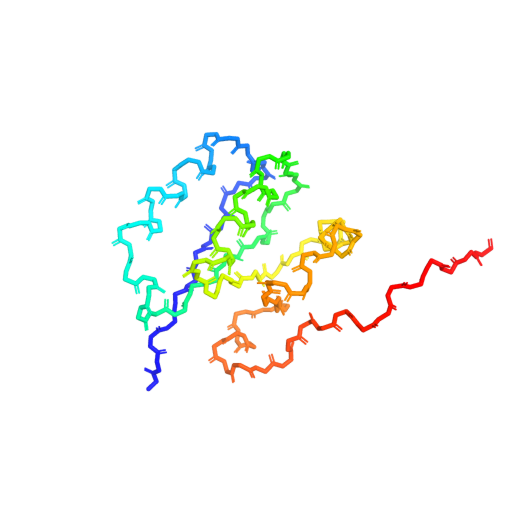0 ARG A O 1
ATOM 646 N N . TYR A 1 81 ? 7.999 -4.703 7.196 1.00 85.56 81 TYR A N 1
ATOM 647 C CA . TYR A 1 81 ? 6.884 -3.751 7.084 1.00 85.56 81 TYR A CA 1
ATOM 648 C C . TYR A 1 81 ? 5.535 -4.347 7.510 1.00 85.56 81 TYR A C 1
ATOM 650 O O . TYR A 1 81 ? 4.611 -3.597 7.813 1.00 85.56 81 TYR A O 1
ATOM 658 N N . ASP A 1 82 ? 5.440 -5.674 7.621 1.00 77.31 82 ASP A N 1
ATOM 659 C CA . ASP A 1 82 ? 4.291 -6.414 8.165 1.00 77.31 82 ASP A CA 1
ATOM 660 C C . ASP A 1 82 ? 3.926 -6.016 9.602 1.00 77.31 82 ASP A C 1
ATOM 662 O O . ASP A 1 82 ? 2.808 -6.248 10.049 1.00 77.31 82 ASP A O 1
ATOM 666 N N . LYS A 1 83 ? 4.852 -5.382 10.329 1.00 77.38 83 LYS A N 1
ATOM 667 C CA . LYS A 1 83 ? 4.619 -4.902 11.697 1.00 77.38 83 LYS A CA 1
ATOM 668 C C . LYS A 1 83 ? 3.931 -3.544 11.774 1.00 77.38 83 LYS A C 1
ATOM 670 O O . LYS A 1 83 ? 3.347 -3.229 12.806 1.00 77.38 83 LYS A O 1
ATOM 675 N N . ASN A 1 84 ? 4.035 -2.745 10.715 1.00 76.25 84 ASN A N 1
ATOM 676 C CA . ASN A 1 84 ? 3.616 -1.341 10.719 1.00 76.25 84 ASN A CA 1
ATOM 677 C C . ASN A 1 84 ? 2.451 -1.078 9.758 1.00 76.25 84 ASN A C 1
ATOM 679 O O . ASN A 1 84 ? 1.853 -0.007 9.791 1.00 76.25 84 ASN A O 1
ATOM 683 N N . VAL A 1 85 ? 2.131 -2.038 8.890 1.00 87.19 85 VAL A N 1
ATOM 684 C CA . VAL A 1 85 ? 1.182 -1.862 7.795 1.00 87.19 85 VAL A CA 1
ATOM 685 C C . VAL A 1 85 ? 0.206 -3.020 7.802 1.00 87.19 85 VAL A C 1
ATOM 687 O O . VAL A 1 85 ? 0.613 -4.176 7.697 1.00 87.19 85 VAL A O 1
ATOM 690 N N . LYS A 1 86 ? -1.089 -2.707 7.877 1.00 89.88 86 LYS A N 1
ATOM 691 C CA . LYS A 1 86 ? -2.128 -3.721 7.702 1.00 89.88 86 LYS A CA 1
ATOM 692 C C . LYS A 1 86 ? -2.158 -4.176 6.250 1.00 89.88 86 LYS A C 1
ATOM 694 O O . LYS A 1 86 ? -2.047 -3.361 5.334 1.00 89.88 86 LYS A O 1
ATOM 699 N N . MET A 1 87 ? -2.362 -5.466 6.031 1.00 92.69 87 MET A N 1
ATOM 700 C CA . MET A 1 87 ? -2.393 -6.048 4.692 1.00 92.69 87 MET A CA 1
ATOM 701 C C . MET A 1 87 ? -3.613 -6.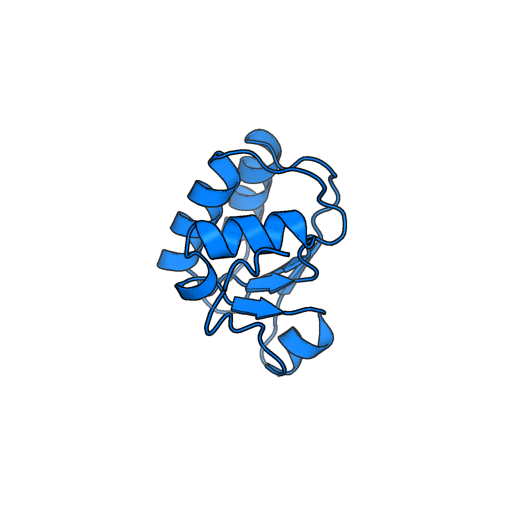955 4.549 1.00 92.69 87 MET A C 1
ATOM 703 O O . MET A 1 87 ? -3.895 -7.751 5.440 1.00 92.69 87 MET A O 1
ATOM 707 N N . PHE A 1 88 ? -4.331 -6.864 3.431 1.00 94.38 88 PHE A N 1
ATOM 708 C CA . PHE A 1 88 ? -5.464 -7.746 3.132 1.00 94.38 88 PHE A CA 1
ATOM 709 C C . PHE A 1 88 ? -5.414 -8.234 1.683 1.00 94.38 88 PHE A C 1
ATOM 711 O O . PHE A 1 88 ? -4.898 -7.563 0.790 1.00 94.38 88 PHE A O 1
ATOM 718 N N . ASN A 1 89 ? -6.006 -9.400 1.432 1.00 91.94 89 ASN A N 1
ATOM 719 C CA . ASN A 1 89 ? -6.074 -9.982 0.090 1.00 91.94 89 ASN A CA 1
ATOM 720 C C . ASN A 1 89 ? -7.174 -9.384 -0.795 1.00 91.94 89 ASN A C 1
ATOM 722 O O . ASN A 1 89 ? -7.215 -9.719 -1.971 1.00 91.94 89 ASN A O 1
ATOM 726 N N . ASN A 1 90 ? -8.103 -8.594 -0.245 1.00 92.75 90 ASN A N 1
ATOM 727 C CA . ASN A 1 90 ? -9.195 -7.977 -0.999 1.00 92.75 90 ASN A CA 1
ATOM 728 C C . ASN A 1 90 ? -9.862 -6.829 -0.219 1.00 92.75 90 ASN A C 1
ATOM 730 O O . ASN A 1 90 ? -9.676 -6.658 0.988 1.00 92.75 90 ASN A O 1
ATOM 734 N N . ASN A 1 91 ? -10.690 -6.060 -0.926 1.00 91.00 91 ASN A N 1
ATOM 735 C CA . ASN A 1 91 ? -11.350 -4.871 -0.389 1.00 91.00 91 ASN A CA 1
ATOM 736 C C . ASN A 1 91 ? -12.459 -5.209 0.620 1.00 91.00 91 ASN A C 1
ATOM 738 O O . ASN A 1 91 ? -12.699 -4.427 1.537 1.00 91.00 91 ASN A O 1
ATOM 742 N N . LEU A 1 92 ? -13.143 -6.351 0.468 1.00 91.75 92 LEU A N 1
ATOM 743 C CA . LEU A 1 92 ? -14.230 -6.755 1.369 1.00 91.75 92 LEU A CA 1
ATOM 744 C C . LEU A 1 92 ? -13.700 -7.047 2.771 1.00 91.75 92 LEU A C 1
ATOM 746 O O . LEU A 1 92 ? -14.269 -6.570 3.751 1.00 91.75 92 LEU A O 1
ATOM 750 N N . ASP A 1 93 ? -12.590 -7.773 2.851 1.00 92.75 93 ASP A N 1
ATOM 751 C CA . ASP A 1 93 ? -11.889 -8.084 4.091 1.00 92.75 93 ASP A CA 1
ATOM 752 C C . ASP A 1 93 ? -11.421 -6.810 4.802 1.00 92.75 93 ASP A C 1
ATOM 754 O O . ASP A 1 93 ? -11.664 -6.647 5.996 1.00 92.75 93 ASP A O 1
ATOM 758 N N . PHE A 1 94 ? -10.883 -5.834 4.065 1.00 92.31 94 PHE A N 1
ATOM 759 C CA . PHE A 1 94 ? -10.556 -4.522 4.627 1.00 92.31 94 PHE A CA 1
ATOM 760 C C . PHE A 1 94 ? -11.788 -3.769 5.143 1.00 92.31 94 PHE A C 1
ATOM 762 O O . PHE A 1 94 ? -11.765 -3.229 6.252 1.00 92.31 94 PHE A O 1
ATOM 769 N N . ILE A 1 95 ? -12.882 -3.732 4.375 1.00 90.00 95 ILE A N 1
ATOM 770 C CA . ILE A 1 95 ? -14.118 -3.046 4.779 1.00 90.00 95 ILE A CA 1
ATOM 771 C C . ILE A 1 95 ? -14.676 -3.671 6.062 1.00 90.00 95 ILE A C 1
ATOM 773 O O . ILE A 1 95 ? -15.029 -2.942 6.992 1.00 90.00 95 ILE A O 1
ATOM 777 N N . GLN A 1 96 ? -14.680 -5.001 6.144 1.00 90.19 96 GLN A N 1
ATOM 778 C CA . GLN A 1 96 ? -15.191 -5.759 7.286 1.00 90.19 96 GLN A CA 1
ATOM 779 C C . GLN A 1 96 ? -14.187 -5.922 8.438 1.00 90.19 96 GLN A C 1
ATOM 781 O O . GLN A 1 96 ? -14.586 -6.414 9.489 1.00 90.19 96 GLN A O 1
ATOM 786 N N . ASP A 1 97 ? -12.928 -5.510 8.252 1.00 88.19 97 ASP A N 1
ATOM 787 C CA . ASP A 1 97 ? -11.805 -5.739 9.178 1.00 88.19 97 ASP A CA 1
ATOM 788 C C . ASP A 1 97 ? -11.636 -7.231 9.534 1.00 88.19 97 ASP A C 1
ATOM 790 O O . ASP A 1 97 ? -11.576 -7.628 10.696 1.00 88.19 97 ASP A O 1
ATOM 794 N N . LYS A 1 98 ? -11.611 -8.086 8.503 1.00 90.50 98 LYS A N 1
ATOM 795 C CA . LYS A 1 98 ? -11.474 -9.547 8.616 1.00 90.50 98 LYS A CA 1
ATOM 796 C C . LYS A 1 98 ? -10.287 -10.056 7.809 1.00 90.50 98 LYS A C 1
ATOM 798 O O . LYS A 1 98 ? -9.882 -9.421 6.850 1.00 90.50 98 LYS A O 1
ATOM 803 N N . HIS A 1 99 ? -9.758 -11.219 8.191 1.00 89.94 99 HIS A N 1
ATOM 804 C CA . HIS A 1 99 ? -8.705 -11.938 7.456 1.00 89.94 99 HIS A CA 1
ATOM 805 C C . HIS A 1 99 ? -7.467 -11.088 7.109 1.00 89.94 99 HIS A C 1
ATOM 807 O O . HIS A 1 99 ? -6.931 -11.173 6.004 1.00 89.94 99 HIS A O 1
ATOM 813 N N . GLU A 1 100 ? -6.997 -10.278 8.062 1.00 90.31 100 GLU A N 1
ATOM 814 C CA . GLU A 1 100 ? -5.727 -9.561 7.919 1.00 90.31 100 GLU A CA 1
ATOM 815 C C . GLU A 1 100 ? -4.573 -10.552 7.694 1.00 90.31 100 GLU A C 1
ATOM 817 O O . GLU A 1 100 ? -4.441 -11.567 8.389 1.00 90.31 100 GLU A O 1
ATOM 822 N N . LEU A 1 101 ? -3.722 -10.245 6.716 1.00 86.38 101 LEU A N 1
ATOM 823 C CA . LEU A 1 101 ? -2.510 -10.993 6.421 1.00 86.38 101 LEU A CA 1
ATOM 824 C C . LEU A 1 101 ? -1.451 -10.677 7.471 1.00 86.38 101 LEU A C 1
ATOM 826 O O . LEU A 1 101 ? -0.663 -9.747 7.328 1.00 86.38 101 LEU A O 1
ATOM 830 N N . VAL A 1 102 ? -1.412 -11.488 8.522 1.00 78.19 102 VAL A N 1
ATOM 831 C CA . VAL A 1 102 ? -0.373 -11.393 9.548 1.00 78.19 102 VAL A CA 1
ATOM 832 C C . VAL A 1 102 ? 0.709 -12.419 9.250 1.00 78.19 102 VAL A C 1
ATOM 834 O O . VAL A 1 102 ? 0.508 -13.624 9.433 1.00 78.19 102 VAL A O 1
ATOM 837 N N . ASN A 1 103 ? 1.884 -11.959 8.829 1.00 71.12 103 ASN A N 1
ATOM 838 C CA . ASN A 1 103 ? 3.027 -12.845 8.689 1.00 71.12 103 ASN A CA 1
ATOM 839 C C . ASN A 1 103 ? 3.604 -13.186 10.066 1.00 71.12 103 ASN A C 1
ATOM 841 O O . ASN A 1 103 ? 4.340 -12.417 10.675 1.00 71.12 103 ASN A O 1
ATOM 845 N N . ARG A 1 104 ? 3.260 -14.368 10.580 1.00 58.22 104 ARG A N 1
ATOM 846 C CA . ARG A 1 104 ? 3.713 -14.776 11.914 1.00 58.22 104 ARG A CA 1
ATOM 847 C C . ARG A 1 104 ? 5.102 -15.402 11.908 1.00 58.22 104 ARG A C 1
ATOM 849 O O . ARG A 1 104 ? 5.776 -15.269 12.924 1.00 58.22 104 ARG A O 1
ATOM 856 N N . LYS A 1 105 ? 5.533 -16.055 10.817 1.00 57.75 105 LYS A N 1
ATOM 857 C CA . LYS A 1 105 ? 6.884 -16.628 10.646 1.00 57.75 105 LYS A CA 1
ATOM 858 C C . LYS A 1 105 ? 7.175 -16.952 9.166 1.00 57.75 105 LYS A C 1
ATOM 860 O O . LYS A 1 105 ? 6.818 -18.033 8.697 1.00 57.75 105 LYS A O 1
ATOM 865 N N . PHE A 1 106 ? 7.863 -16.064 8.447 1.00 60.47 106 PHE A N 1
ATOM 866 C CA . PHE A 1 106 ? 8.454 -16.408 7.147 1.00 60.47 106 PHE A CA 1
ATOM 867 C C . PHE A 1 106 ? 9.622 -17.375 7.396 1.00 60.47 106 PHE A C 1
ATOM 869 O O . PHE A 1 106 ? 10.578 -17.017 8.082 1.00 60.47 106 PHE A O 1
ATOM 876 N N . HIS A 1 107 ? 9.545 -18.596 6.870 1.00 54.88 107 HIS A N 1
ATOM 877 C CA . HIS A 1 107 ? 10.676 -19.523 6.834 1.00 54.88 107 HIS A CA 1
ATOM 878 C C . HIS A 1 107 ? 10.983 -19.828 5.376 1.00 54.88 107 HIS A C 1
ATOM 880 O O . HIS A 1 107 ? 10.090 -20.215 4.623 1.00 54.88 107 HIS A O 1
ATOM 886 N N .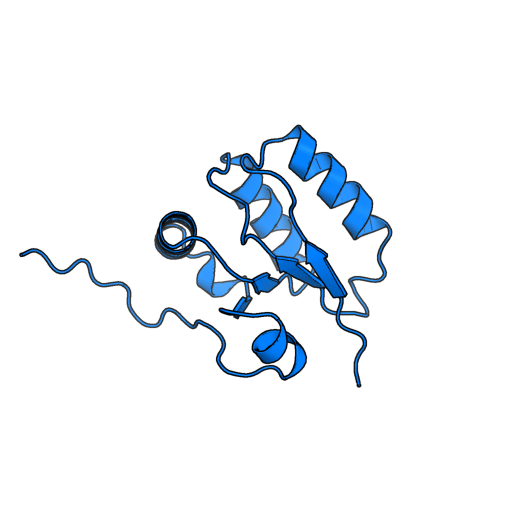 ILE A 1 108 ? 12.241 -19.655 4.984 1.00 58.38 108 ILE A N 1
ATOM 887 C CA . ILE A 1 108 ? 12.721 -20.153 3.699 1.00 58.38 108 ILE A CA 1
ATOM 888 C C . ILE A 1 108 ? 12.851 -21.667 3.858 1.00 58.38 108 ILE A C 1
ATOM 890 O O . ILE A 1 108 ? 13.663 -22.143 4.651 1.00 58.38 108 ILE A O 1
ATOM 894 N N . VAL A 1 109 ? 12.008 -22.418 3.153 1.00 55.72 109 VAL A N 1
ATOM 895 C CA . VAL A 1 109 ? 12.116 -23.875 3.092 1.00 55.72 109 VAL A CA 1
ATOM 896 C C . VAL A 1 109 ? 13.074 -24.190 1.948 1.00 55.72 109 VAL A C 1
ATOM 898 O O . VAL A 1 109 ? 12.734 -23.970 0.788 1.00 55.72 109 VAL A O 1
ATOM 901 N N . HIS A 1 110 ? 14.288 -24.639 2.264 1.00 50.34 110 HIS A N 1
ATOM 902 C CA . HIS A 1 110 ? 15.186 -25.197 1.254 1.00 50.34 110 HIS A CA 1
ATOM 903 C C . HIS A 1 110 ? 14.652 -26.575 0.832 1.00 50.34 110 HIS A C 1
ATOM 905 O O . HIS A 1 110 ? 14.383 -27.407 1.701 1.00 50.34 110 HIS A O 1
ATOM 911 N N . GLN A 1 111 ? 14.459 -26.776 -0.475 1.00 43.25 111 GLN A N 1
ATOM 912 C CA . GLN A 1 111 ? 14.236 -28.090 -1.090 1.00 43.25 111 GLN A CA 1
ATOM 913 C C . GLN A 1 111 ? 15.571 -28.700 -1.504 1.00 43.25 111 GLN A C 1
ATOM 915 O O . GLN A 1 111 ? 16.438 -27.921 -1.964 1.00 43.25 111 GLN A O 1
#